Protein AF-E9I159-F1 (afdb_monomer_lite)

Radius of gyration: 15.69 Å; chains: 1; bounding box: 32×43×38 Å

Structure (mmCIF, N/CA/C/O backbone):
data_AF-E9I159-F1
#
_entry.id   AF-E9I159-F1
#
loop_
_atom_site.group_PDB
_atom_site.id
_atom_site.type_symbol
_atom_site.label_atom_id
_atom_site.label_alt_id
_atom_site.label_comp_id
_atom_site.label_asym_id
_atom_site.label_entity_id
_atom_site.label_seq_id
_atom_site.pdbx_PDB_ins_code
_atom_site.Cartn_x
_atom_site.Cartn_y
_atom_site.Cartn_z
_atom_site.occupancy
_atom_site.B_iso_or_equiv
_atom_site.auth_seq_id
_atom_site.auth_comp_id
_atom_site.auth_asym_id
_atom_site.auth_atom_id
_atom_site.pdbx_PDB_model_num
ATOM 1 N N . MET A 1 1 ? 7.286 -7.313 -6.614 1.00 93.69 1 MET A N 1
ATOM 2 C CA . MET A 1 1 ? 5.845 -7.602 -6.771 1.00 93.69 1 MET A CA 1
ATOM 3 C C . MET A 1 1 ? 5.079 -6.652 -5.881 1.00 93.69 1 MET A C 1
ATOM 5 O O . MET A 1 1 ? 5.457 -6.471 -4.731 1.00 93.69 1 MET A O 1
ATOM 9 N N . TRP A 1 2 ? 4.037 -6.055 -6.432 1.00 96.00 2 TRP A N 1
ATOM 10 C CA . TRP A 1 2 ? 3.128 -5.147 -5.756 1.00 96.00 2 TRP A CA 1
ATOM 11 C C . TRP A 1 2 ? 1.807 -5.859 -5.508 1.00 96.0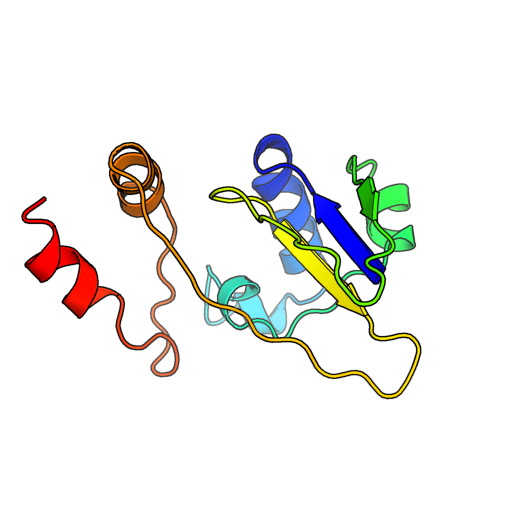0 2 TRP A C 1
ATOM 13 O O . TRP A 1 2 ? 1.338 -6.593 -6.378 1.00 96.00 2 TRP A O 1
ATOM 23 N N . VAL A 1 3 ? 1.214 -5.607 -4.350 1.00 96.38 3 VAL A N 1
ATOM 24 C CA . VAL A 1 3 ? -0.173 -5.939 -4.022 1.00 96.38 3 VAL A CA 1
ATOM 25 C C . VAL A 1 3 ? -0.867 -4.616 -3.757 1.00 96.38 3 VAL A C 1
ATOM 27 O O . VAL A 1 3 ? -0.435 -3.892 -2.868 1.00 96.38 3 VAL A O 1
ATOM 30 N N . GLU A 1 4 ? -1.892 -4.280 -4.529 1.00 96.19 4 GLU A N 1
ATOM 31 C CA . GLU A 1 4 ? -2.625 -3.017 -4.433 1.00 96.19 4 GLU A CA 1
ATOM 32 C C . GLU A 1 4 ? -4.076 -3.276 -4.041 1.00 96.19 4 GLU A C 1
ATOM 34 O O . GLU A 1 4 ? -4.718 -4.194 -4.554 1.00 96.19 4 GLU A O 1
ATOM 39 N N . VAL A 1 5 ? -4.587 -2.462 -3.123 1.00 96.62 5 VAL A N 1
ATOM 40 C CA . VAL A 1 5 ? -5.994 -2.440 -2.738 1.00 96.62 5 VAL A CA 1
ATOM 41 C C . VAL A 1 5 ? -6.526 -1.033 -2.953 1.00 96.62 5 VAL A C 1
ATOM 43 O O . VAL A 1 5 ? -6.038 -0.069 -2.356 1.00 96.62 5 VAL A O 1
ATOM 46 N N . SER A 1 6 ? -7.591 -0.942 -3.750 1.00 95.44 6 SER A N 1
ATOM 47 C CA . SER A 1 6 ? -8.274 0.319 -4.019 1.00 95.44 6 SER A CA 1
ATOM 48 C C . SER A 1 6 ? -8.678 1.017 -2.719 1.00 95.44 6 SER A C 1
ATOM 50 O O . SER A 1 6 ? -9.212 0.384 -1.803 1.00 95.44 6 SER A O 1
ATOM 52 N N . TYR A 1 7 ? -8.538 2.345 -2.682 1.00 92.31 7 TYR A N 1
ATOM 53 C CA . TYR A 1 7 ? -8.965 3.188 -1.558 1.00 92.31 7 TYR A CA 1
ATOM 54 C C . TYR A 1 7 ? -10.414 2.915 -1.107 1.00 92.31 7 TYR A C 1
ATOM 56 O O . TYR A 1 7 ? -10.731 3.005 0.080 1.00 92.31 7 TYR A O 1
ATOM 64 N N . LYS A 1 8 ? -11.291 2.480 -2.029 1.00 94.69 8 LYS A N 1
ATOM 65 C CA . LYS A 1 8 ? -12.683 2.075 -1.751 1.00 94.69 8 LYS A CA 1
ATOM 66 C C . LYS A 1 8 ? -12.793 0.967 -0.698 1.00 94.69 8 LYS A C 1
ATOM 68 O O . LYS A 1 8 ? -13.822 0.841 -0.038 1.00 94.69 8 LYS A O 1
ATOM 73 N N . HIS A 1 9 ? -11.751 0.155 -0.540 1.00 95.75 9 HIS A N 1
ATOM 74 C CA . HIS A 1 9 ? -11.700 -0.958 0.403 1.00 95.75 9 HIS A CA 1
ATOM 75 C C . HIS A 1 9 ? -10.791 -0.693 1.608 1.00 95.75 9 HIS A C 1
ATOM 77 O O . HIS A 1 9 ? -10.642 -1.584 2.445 1.00 95.75 9 HIS A O 1
ATOM 83 N N . ARG A 1 10 ? -10.260 0.530 1.767 1.00 91.88 10 ARG A N 1
ATOM 84 C CA . ARG A 1 10 ? -9.370 0.905 2.877 1.00 91.88 10 ARG A CA 1
ATOM 85 C C . ARG A 1 10 ? -9.935 0.516 4.240 1.00 91.88 10 ARG A C 1
ATOM 87 O O . ARG A 1 10 ? -9.256 -0.152 5.004 1.00 91.88 10 ARG A O 1
ATOM 94 N N . LYS A 1 11 ? -11.209 0.830 4.505 1.00 93.38 11 LYS A N 1
ATOM 95 C CA . LYS A 1 11 ? -11.876 0.486 5.775 1.00 93.38 11 LYS A CA 1
ATOM 96 C C . LYS A 1 11 ? -11.881 -1.018 6.067 1.00 93.38 11 LYS A C 1
ATOM 98 O O . LYS A 1 11 ? -11.716 -1.408 7.215 1.00 93.38 11 LYS A O 1
ATOM 103 N N . LYS A 1 12 ? -12.052 -1.861 5.040 1.00 96.38 12 LY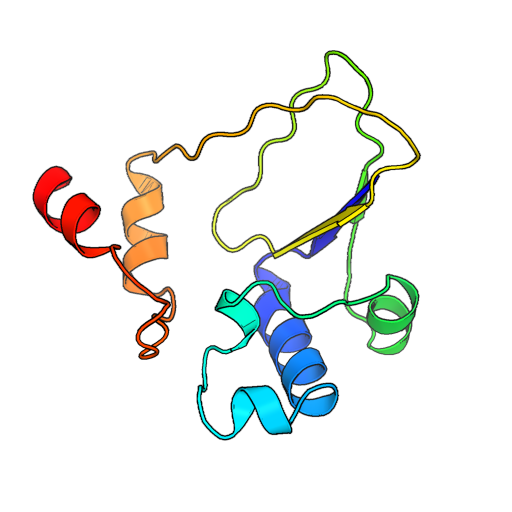S A N 1
ATOM 104 C CA . LYS A 1 12 ? -12.014 -3.323 5.207 1.00 96.38 12 LYS A CA 1
ATOM 105 C C . LYS A 1 12 ? -10.605 -3.799 5.557 1.00 96.38 12 LYS A C 1
ATOM 107 O O . LYS A 1 12 ? -10.460 -4.655 6.420 1.00 96.38 12 LYS A O 1
ATOM 112 N N . VAL A 1 13 ? -9.584 -3.227 4.916 1.00 95.38 13 VAL A N 1
ATOM 113 C CA . VAL A 1 13 ? -8.180 -3.542 5.219 1.00 95.38 13 VAL A CA 1
ATOM 114 C C . VAL A 1 13 ? -7.806 -3.075 6.622 1.00 95.38 13 VAL A C 1
ATOM 116 O O . VAL A 1 13 ? -7.194 -3.841 7.355 1.00 95.38 13 VAL A O 1
ATOM 119 N N . THR A 1 14 ? -8.223 -1.873 7.029 1.00 94.12 14 THR A N 1
ATOM 120 C CA . THR A 1 14 ? -8.009 -1.370 8.393 1.00 94.12 14 THR A CA 1
ATOM 121 C C . THR A 1 14 ? -8.678 -2.275 9.426 1.00 94.12 14 THR A C 1
ATOM 123 O O . THR A 1 14 ? -8.008 -2.703 10.352 1.00 94.12 14 THR A O 1
ATOM 126 N N . ALA A 1 15 ? -9.940 -2.671 9.230 1.00 95.62 15 ALA A N 1
ATOM 127 C CA . ALA A 1 15 ? -10.623 -3.592 10.145 1.00 95.62 15 ALA A CA 1
ATOM 128 C C . ALA A 1 15 ? -9.932 -4.969 10.226 1.00 95.62 15 ALA A C 1
ATOM 130 O O . ALA A 1 15 ? -9.849 -5.581 11.291 1.00 95.62 15 ALA A O 1
ATOM 131 N N . LEU A 1 16 ? -9.409 -5.465 9.100 1.00 96.44 16 LEU A N 1
ATOM 132 C CA . LEU A 1 16 ? -8.622 -6.696 9.077 1.00 96.44 16 LEU A CA 1
ATOM 133 C C . LEU A 1 16 ? -7.293 -6.531 9.832 1.00 96.44 16 LEU A C 1
ATOM 135 O O . LEU A 1 16 ? -6.900 -7.430 10.572 1.00 96.44 16 LEU A O 1
ATOM 139 N N . ALA A 1 17 ? -6.624 -5.388 9.677 1.00 95.62 17 ALA A N 1
ATOM 140 C CA . ALA A 1 17 ? -5.391 -5.063 10.383 1.00 95.62 17 ALA A CA 1
ATOM 141 C C . ALA A 1 17 ? -5.617 -4.891 11.894 1.00 95.62 17 ALA A C 1
ATOM 143 O O . ALA A 1 17 ? -4.846 -5.441 12.672 1.00 95.62 17 ALA A O 1
ATOM 144 N N . GLU A 1 18 ? -6.697 -4.228 12.314 1.00 95.50 18 GLU A N 1
ATOM 145 C CA . GLU A 1 18 ? -7.107 -4.095 13.721 1.00 95.50 18 GLU A CA 1
ATOM 146 C C . GLU A 1 18 ? -7.334 -5.458 14.375 1.00 95.50 18 GLU A C 1
ATOM 148 O O . GLU A 1 18 ? -6.875 -5.706 15.488 1.00 95.50 18 GLU A O 1
ATOM 153 N N . LYS A 1 19 ? -7.995 -6.376 13.660 1.00 95.81 19 LYS A N 1
ATOM 154 C CA . LYS A 1 19 ? -8.200 -7.749 14.134 1.00 95.81 19 LYS A CA 1
ATOM 155 C C . LYS A 1 19 ? -6.884 -8.525 14.241 1.00 95.81 19 LYS A C 1
ATOM 157 O O . LYS A 1 19 ? -6.745 -9.360 15.131 1.00 95.81 19 LYS A O 1
ATOM 162 N N . LYS A 1 20 ? -5.958 -8.304 13.305 1.00 95.81 20 LYS A N 1
ATOM 163 C CA . LYS A 1 20 ? -4.692 -9.044 13.215 1.00 95.81 20 LYS A CA 1
ATOM 164 C C . LYS A 1 20 ? -3.626 -8.530 14.187 1.00 95.81 20 LYS A C 1
ATOM 166 O O . LYS A 1 20 ? -2.847 -9.338 14.680 1.00 95.81 20 LYS A O 1
ATOM 171 N N . TYR A 1 21 ? -3.606 -7.226 14.451 1.00 95.31 21 TYR A N 1
ATOM 172 C CA . TYR A 1 21 ? -2.596 -6.531 15.256 1.00 95.31 21 TYR A CA 1
ATOM 173 C C . TYR A 1 21 ? -3.226 -5.670 16.367 1.00 95.31 21 TYR A C 1
ATOM 175 O O . TYR A 1 21 ? -2.964 -4.462 16.436 1.00 95.31 21 TYR A O 1
ATOM 183 N N . PRO A 1 22 ? -4.097 -6.232 17.225 1.00 95.62 22 PRO A N 1
ATOM 184 C CA . PRO A 1 22 ? -4.854 -5.454 18.207 1.00 95.62 22 PRO A CA 1
ATOM 185 C C . PRO A 1 22 ? -3.957 -4.655 19.167 1.00 95.62 22 PRO A C 1
ATOM 187 O O . PRO A 1 22 ? -4.320 -3.562 19.599 1.00 95.62 22 PRO A O 1
ATOM 190 N N . GLU A 1 23 ? -2.763 -5.160 19.474 1.00 94.12 23 GLU A N 1
ATOM 191 C CA . GLU A 1 23 ? -1.769 -4.499 20.317 1.00 94.12 23 GLU A CA 1
ATOM 192 C C . GLU A 1 23 ? -1.231 -3.197 19.717 1.00 94.12 23 GLU A C 1
ATOM 194 O O . GLU A 1 23 ? -1.008 -2.240 20.455 1.00 94.12 23 GLU A O 1
ATOM 199 N N . LEU A 1 24 ? -1.072 -3.123 18.390 1.00 90.62 24 LEU A N 1
ATOM 200 C CA . LEU A 1 24 ? -0.586 -1.913 17.722 1.00 90.62 24 LEU A CA 1
ATOM 201 C C . LEU A 1 24 ? -1.652 -0.812 17.722 1.00 90.62 24 LEU A C 1
ATOM 203 O O . LEU A 1 24 ? -1.330 0.367 17.879 1.00 90.62 24 LEU A O 1
ATOM 207 N N . TYR A 1 25 ? -2.919 -1.202 17.575 1.00 92.56 25 TYR A N 1
ATOM 208 C CA . TYR A 1 25 ? -4.053 -0.279 17.542 1.00 92.56 25 TYR A CA 1
ATOM 209 C C . TYR A 1 25 ? -4.507 0.194 18.923 1.00 92.56 25 TYR A C 1
ATOM 211 O O . TYR A 1 25 ? -5.150 1.240 19.019 1.00 92.56 25 TYR A O 1
ATOM 219 N N . LYS A 1 26 ? -4.148 -0.532 19.991 1.00 90.88 26 LYS A N 1
ATOM 220 C CA . LYS A 1 26 ? -4.478 -0.171 21.376 1.00 90.88 26 LYS A CA 1
ATOM 221 C C . LYS A 1 26 ? -4.009 1.240 21.735 1.00 90.88 26 LYS A C 1
ATOM 223 O O . LYS A 1 26 ? -4.766 2.000 22.333 1.00 90.88 26 LYS A O 1
ATOM 228 N N . ASP A 1 27 ? -2.777 1.573 21.361 1.00 88.00 27 ASP A N 1
ATOM 229 C CA . ASP A 1 27 ? -2.162 2.857 21.703 1.00 88.00 27 ASP A CA 1
ATOM 230 C C . ASP A 1 27 ? -2.353 3.903 20.593 1.00 88.00 27 ASP A C 1
ATOM 232 O O . ASP A 1 27 ? -2.379 5.107 20.864 1.00 88.00 27 ASP A O 1
ATOM 236 N N . PHE A 1 28 ? -2.504 3.461 19.338 1.00 89.75 28 PHE A N 1
ATOM 237 C CA . PHE A 1 28 ? -2.582 4.339 18.171 1.00 89.75 28 PHE A CA 1
ATOM 238 C C . PHE A 1 28 ? -3.695 3.908 17.201 1.00 89.75 28 PHE A C 1
ATOM 240 O O . PHE A 1 28 ? -3.504 2.972 16.427 1.00 89.75 28 PHE A O 1
ATOM 247 N N . PRO A 1 29 ? -4.814 4.652 17.117 1.00 89.12 29 PRO A N 1
ATOM 248 C CA . PRO A 1 29 ? -5.906 4.343 16.185 1.00 89.12 29 PRO A CA 1
ATOM 249 C C . PRO A 1 29 ? -5.516 4.356 14.695 1.00 89.12 29 PRO A C 1
ATOM 251 O O . PRO A 1 29 ? -6.230 3.807 13.866 1.00 89.12 29 PRO A O 1
ATOM 254 N N . ALA A 1 30 ? -4.393 4.991 14.343 1.00 90.06 30 ALA A N 1
ATOM 255 C CA . ALA A 1 30 ? -3.844 5.047 12.984 1.00 90.06 30 ALA A CA 1
ATOM 256 C C . ALA A 1 30 ? -2.523 4.260 12.866 1.00 90.06 30 ALA A C 1
ATOM 258 O O . ALA A 1 30 ? -1.577 4.707 12.209 1.00 90.06 30 ALA A O 1
ATOM 259 N N . ALA A 1 31 ? -2.424 3.122 13.561 1.00 90.06 31 ALA A N 1
ATOM 260 C CA . ALA A 1 31 ? -1.220 2.295 13.599 1.00 90.06 31 ALA A CA 1
ATOM 261 C C . ALA A 1 31 ? -0.813 1.727 12.226 1.00 90.06 31 ALA A C 1
ATOM 263 O O . ALA A 1 31 ? 0.371 1.472 12.008 1.00 90.06 31 ALA A O 1
ATOM 264 N N . ASP A 1 32 ? -1.743 1.603 11.272 1.00 89.19 32 ASP A N 1
ATOM 265 C CA . ASP A 1 32 ? -1.454 1.226 9.879 1.00 89.19 32 ASP A CA 1
ATOM 266 C C . ASP A 1 32 ? -0.475 2.189 9.192 1.00 89.19 32 ASP A C 1
ATOM 268 O O . ASP A 1 32 ? 0.269 1.794 8.292 1.00 89.19 32 ASP A O 1
ATOM 272 N N . LEU A 1 33 ? -0.408 3.444 9.642 1.00 88.94 33 LEU A N 1
ATOM 273 C CA . LEU A 1 33 ? 0.505 4.446 9.089 1.00 88.94 33 LEU A CA 1
ATOM 274 C C . LEU A 1 33 ? 1.969 4.238 9.502 1.00 88.94 33 LEU A C 1
ATOM 276 O O . LEU A 1 33 ? 2.857 4.870 8.929 1.00 88.94 33 LEU A O 1
ATOM 280 N N . HIS A 1 34 ? 2.245 3.348 10.461 1.00 88.94 34 HIS A N 1
ATOM 281 C CA . HIS A 1 34 ? 3.605 3.031 10.906 1.00 88.94 34 HIS A CA 1
ATOM 282 C C . HIS A 1 34 ? 4.374 2.130 9.930 1.00 88.94 34 HIS A C 1
ATOM 284 O O . HIS A 1 34 ? 5.584 1.976 10.082 1.00 88.94 34 HIS A O 1
ATOM 290 N N . LYS A 1 35 ? 3.701 1.550 8.923 1.00 88.88 35 LYS A N 1
ATOM 291 C CA . LYS A 1 35 ? 4.306 0.676 7.898 1.00 88.88 35 LYS A CA 1
ATOM 292 C C . LYS A 1 35 ? 5.057 -0.538 8.473 1.00 88.88 35 LYS A C 1
ATOM 294 O O . LYS A 1 35 ? 6.034 -0.999 7.892 1.00 88.88 35 LYS A O 1
ATOM 299 N N . ASN A 1 36 ? 4.596 -1.059 9.608 1.00 88.88 36 ASN A N 1
ATOM 300 C CA . ASN A 1 36 ? 5.171 -2.216 10.304 1.00 88.88 36 ASN A CA 1
ATOM 301 C C . ASN A 1 36 ? 4.251 -3.453 10.286 1.00 88.88 36 ASN A C 1
ATOM 303 O O . ASN A 1 36 ? 4.519 -4.434 10.974 1.00 88.88 36 ASN A O 1
ATOM 307 N N . MET A 1 37 ? 3.169 -3.406 9.508 1.00 90.56 37 MET A N 1
ATOM 308 C CA . MET A 1 37 ? 2.200 -4.489 9.365 1.00 90.56 37 MET A CA 1
ATOM 309 C C . MET A 1 37 ? 2.387 -5.189 8.023 1.00 90.56 37 MET A C 1
ATOM 311 O O . MET A 1 37 ? 2.619 -4.543 7.000 1.00 90.56 37 MET A O 1
ATOM 315 N N . VAL A 1 38 ? 2.234 -6.512 8.018 1.00 90.00 38 VAL A N 1
ATOM 316 C CA . VAL A 1 38 ? 2.321 -7.329 6.804 1.00 90.00 38 VAL A CA 1
ATOM 317 C C . VAL A 1 38 ? 0.970 -7.979 6.554 1.00 90.00 38 VAL A C 1
ATOM 319 O O . VAL A 1 38 ? 0.429 -8.662 7.422 1.00 90.00 38 VAL A O 1
ATOM 322 N N . MET A 1 39 ? 0.437 -7.799 5.351 1.00 91.12 39 MET A N 1
ATOM 323 C CA . MET A 1 39 ? -0.786 -8.461 4.915 1.00 91.12 39 MET A CA 1
ATOM 324 C C . MET A 1 39 ? -0.506 -9.257 3.649 1.00 91.12 39 MET A C 1
ATOM 326 O O . MET A 1 39 ? -0.072 -8.707 2.636 1.00 91.12 39 MET A O 1
ATOM 330 N N . LEU A 1 40 ? -0.719 -10.565 3.726 1.00 92.06 40 LEU A N 1
ATOM 331 C CA . LEU A 1 40 ? -0.500 -11.466 2.609 1.00 92.06 40 LEU A CA 1
ATOM 332 C C . LEU A 1 40 ? -1.737 -11.493 1.694 1.00 92.06 40 LEU A C 1
ATOM 334 O O . LEU A 1 40 ? -2.865 -11.382 2.182 1.00 92.06 40 LEU A O 1
ATOM 338 N N . PRO A 1 41 ? -1.569 -11.708 0.375 1.00 94.81 41 PRO A N 1
ATOM 339 C CA . PRO A 1 41 ? -2.692 -11.828 -0.558 1.00 94.81 41 PRO A CA 1
ATOM 340 C C . PRO A 1 41 ? -3.751 -12.853 -0.135 1.00 94.81 41 PRO A C 1
ATOM 342 O O . PRO A 1 41 ? -4.940 -12.627 -0.335 1.00 94.81 41 PRO A O 1
ATOM 345 N N . GLN A 1 42 ? -3.343 -13.962 0.491 1.00 95.81 42 GLN A N 1
ATOM 346 C CA . GLN A 1 42 ? -4.265 -14.994 0.975 1.00 95.81 42 GLN A CA 1
ATOM 347 C C . GLN A 1 42 ? -5.217 -14.458 2.053 1.00 95.81 42 GLN A C 1
ATOM 349 O O . GLN A 1 42 ? -6.381 -14.844 2.092 1.00 95.81 42 GLN A O 1
ATOM 354 N N . GLU A 1 43 ? -4.754 -13.538 2.899 1.00 95.94 43 GLU A N 1
ATOM 355 C CA . GLU A 1 43 ? -5.577 -12.926 3.947 1.00 95.94 43 GLU A CA 1
ATOM 356 C C . GLU A 1 43 ? -6.622 -11.980 3.345 1.00 95.94 43 GLU A C 1
ATOM 358 O O . GLU A 1 43 ? -7.772 -11.968 3.783 1.00 95.94 43 GLU A O 1
ATOM 363 N N . LEU A 1 44 ? -6.252 -11.247 2.288 1.00 96.69 44 LEU A N 1
ATOM 364 C CA . LEU A 1 44 ? -7.178 -10.411 1.519 1.00 96.69 44 LEU A CA 1
ATOM 365 C C . LEU A 1 44 ? -8.241 -11.257 0.802 1.00 96.69 44 LEU A C 1
ATOM 367 O O . LEU A 1 44 ? -9.419 -10.897 0.824 1.00 96.69 44 LEU A O 1
ATOM 371 N N . LEU A 1 45 ? -7.841 -12.397 0.218 1.00 97.38 45 LEU A N 1
ATOM 372 C CA . LEU A 1 45 ? -8.763 -13.355 -0.404 1.00 97.38 45 LEU A CA 1
ATOM 373 C C . LEU A 1 45 ? -9.778 -13.896 0.609 1.00 97.38 45 LEU A C 1
ATOM 375 O O . LEU A 1 45 ? -10.980 -13.829 0.358 1.00 97.38 45 LEU A O 1
ATOM 379 N N . LEU A 1 46 ? -9.314 -14.383 1.766 1.00 97.94 46 LEU A N 1
ATOM 380 C CA . LEU A 1 46 ? -10.181 -14.923 2.822 1.00 97.94 46 LEU A CA 1
ATOM 381 C C . LEU A 1 46 ? -11.145 -13.870 3.385 1.00 97.94 46 LEU A C 1
ATOM 383 O O . LEU A 1 46 ? -12.279 -14.191 3.732 1.00 97.94 46 LEU A O 1
ATOM 387 N N . ALA A 1 47 ? -10.717 -12.609 3.448 1.00 97.31 47 ALA A N 1
ATOM 388 C CA . ALA A 1 47 ? -11.554 -11.491 3.874 1.00 97.31 47 ALA A CA 1
ATOM 389 C C . ALA A 1 47 ? -12.484 -10.945 2.769 1.00 97.31 47 ALA A C 1
ATOM 391 O O . ALA A 1 47 ? -13.208 -9.974 3.006 1.00 97.31 47 ALA A O 1
ATOM 392 N N . ASN A 1 48 ? -12.472 -11.537 1.568 1.00 97.69 48 ASN A N 1
ATOM 393 C CA . ASN A 1 48 ? -13.227 -11.075 0.403 1.00 97.69 48 ASN A CA 1
ATOM 394 C C . ASN A 1 48 ? -12.976 -9.580 0.094 1.00 97.69 48 ASN A C 1
ATOM 396 O O . ASN A 1 48 ? -13.903 -8.786 -0.126 1.00 97.69 48 ASN A O 1
ATOM 400 N N . ILE A 1 49 ? -11.702 -9.176 0.150 1.00 97.88 49 ILE A N 1
ATOM 401 C CA . ILE A 1 49 ? -11.233 -7.827 -0.173 1.00 97.88 49 ILE A CA 1
ATOM 402 C C . ILE A 1 49 ? -10.610 -7.863 -1.573 1.00 97.88 49 ILE A C 1
ATOM 404 O O . ILE A 1 49 ? -9.586 -8.519 -1.752 1.00 97.88 49 ILE A O 1
ATOM 408 N N . PRO A 1 50 ? -11.178 -7.158 -2.569 1.00 97.62 50 PRO A N 1
ATOM 409 C CA . PRO A 1 50 ? -10.581 -7.080 -3.897 1.00 97.62 50 PRO A CA 1
ATOM 410 C C . PRO A 1 50 ? -9.203 -6.415 -3.865 1.00 97.62 50 PRO A C 1
ATOM 412 O O . PRO A 1 50 ? -9.041 -5.336 -3.293 1.00 97.62 50 PRO A O 1
ATOM 415 N N . PHE A 1 51 ? -8.234 -7.035 -4.533 1.00 97.00 51 PHE A N 1
ATOM 416 C CA . PHE A 1 51 ? -6.884 -6.511 -4.712 1.00 97.00 51 PHE A CA 1
ATOM 417 C C . PHE A 1 51 ? -6.364 -6.834 -6.111 1.00 97.00 51 PHE A C 1
ATOM 419 O O . PHE A 1 51 ? -6.913 -7.676 -6.826 1.00 97.00 51 PHE A O 1
ATOM 426 N N . ARG A 1 52 ? -5.288 -6.159 -6.504 1.00 96.19 52 ARG A N 1
ATOM 427 C CA . ARG A 1 52 ? -4.543 -6.422 -7.735 1.00 96.19 52 ARG A CA 1
ATOM 428 C C . ARG A 1 52 ? -3.100 -6.739 -7.403 1.00 96.19 52 ARG A C 1
ATOM 430 O O . ARG A 1 52 ? -2.558 -6.243 -6.421 1.00 96.19 52 ARG A O 1
ATOM 437 N N . THR A 1 53 ? -2.465 -7.537 -8.248 1.00 95.56 53 THR A N 1
ATOM 438 C CA . THR A 1 53 ? -1.024 -7.771 -8.173 1.00 95.56 53 THR A CA 1
ATOM 439 C C . THR A 1 53 ? -0.342 -7.249 -9.421 1.00 95.56 53 THR A C 1
ATOM 441 O O . THR A 1 53 ? -0.846 -7.454 -10.524 1.00 95.56 53 THR A O 1
ATOM 444 N N . LEU A 1 54 ? 0.823 -6.630 -9.257 1.00 95.38 54 LEU A N 1
ATOM 445 C CA . LEU A 1 54 ? 1.636 -6.132 -10.364 1.00 95.38 54 LEU A CA 1
ATOM 446 C C . LEU A 1 54 ? 3.086 -6.603 -10.210 1.00 95.38 54 LEU A C 1
ATOM 448 O O . LEU A 1 54 ? 3.704 -6.475 -9.149 1.00 95.38 54 LEU A O 1
ATOM 452 N N . LYS A 1 55 ? 3.658 -7.141 -11.287 1.00 96.19 55 LYS A N 1
ATOM 453 C CA . LYS A 1 55 ? 5.093 -7.413 -11.375 1.00 96.19 55 LYS A CA 1
ATOM 454 C C . LYS A 1 55 ? 5.761 -6.221 -12.059 1.00 96.19 55 LYS A C 1
ATOM 456 O O . LYS A 1 55 ? 5.608 -6.061 -13.258 1.00 96.19 55 LYS A O 1
ATOM 461 N N . GLN A 1 56 ? 6.476 -5.414 -11.281 1.00 97.44 56 GLN A N 1
ATOM 462 C CA . GLN A 1 56 ? 7.336 -4.348 -11.797 1.00 97.44 56 GLN A CA 1
ATOM 463 C C . GLN A 1 56 ? 8.678 -4.948 -12.229 1.00 97.44 56 GLN A C 1
ATOM 465 O O . GLN A 1 56 ? 9.274 -5.719 -11.468 1.00 97.44 56 GLN A O 1
ATOM 470 N N . LEU A 1 57 ? 9.129 -4.609 -13.431 1.00 96.50 57 LEU A N 1
ATOM 471 C CA . LEU A 1 57 ? 10.415 -4.993 -14.005 1.00 96.50 57 LEU A CA 1
ATOM 472 C C . LEU A 1 57 ? 11.373 -3.785 -14.066 1.00 96.50 57 LEU A C 1
ATOM 474 O O . LEU A 1 57 ? 10.941 -2.644 -13.898 1.00 96.50 57 LEU A O 1
ATOM 478 N N . PRO A 1 58 ? 12.685 -4.003 -14.277 1.00 96.88 58 PRO A N 1
ATOM 479 C CA . PRO A 1 58 ? 13.624 -2.903 -14.483 1.00 96.88 58 PRO A CA 1
ATOM 480 C C . PRO A 1 58 ? 13.188 -1.996 -15.643 1.00 96.88 58 PRO A C 1
ATOM 482 O O . PRO A 1 58 ? 12.912 -2.485 -16.735 1.00 96.88 58 PRO A O 1
ATOM 485 N N . GLY A 1 59 ? 13.142 -0.685 -15.395 1.00 96.56 59 GLY A N 1
ATOM 486 C CA . GLY A 1 59 ? 12.658 0.320 -16.350 1.00 96.56 59 GLY A CA 1
ATOM 487 C C . GLY A 1 59 ? 11.176 0.688 -16.199 1.00 96.56 59 GLY A C 1
ATOM 488 O O . GLY A 1 59 ? 10.763 1.718 -16.725 1.00 96.56 59 GLY A O 1
ATOM 489 N N . ASP A 1 60 ? 10.391 -0.087 -15.442 1.00 97.38 60 ASP A N 1
ATOM 490 C CA . ASP A 1 60 ? 8.980 0.219 -15.198 1.00 97.38 60 ASP A CA 1
ATOM 491 C C . ASP A 1 60 ? 8.802 1.295 -14.121 1.00 97.38 60 ASP A C 1
ATOM 493 O O . ASP A 1 60 ? 9.399 1.238 -13.038 1.00 97.38 60 ASP A O 1
ATOM 497 N N . TYR A 1 61 ? 7.852 2.197 -14.362 1.00 96.31 61 TYR A N 1
ATOM 498 C CA . TYR A 1 61 ? 7.329 3.110 -13.350 1.00 96.31 61 TYR A CA 1
ATOM 499 C C . TYR A 1 61 ? 6.046 2.556 -12.731 1.00 96.31 61 TYR A C 1
ATOM 501 O O . TYR A 1 61 ? 5.166 2.050 -13.426 1.00 96.31 61 TYR A O 1
ATOM 509 N N . VAL A 1 62 ? 5.913 2.708 -11.413 1.00 96.56 62 VAL A N 1
ATOM 510 C CA . VAL A 1 62 ? 4.674 2.417 -10.683 1.00 96.56 62 VAL A CA 1
ATOM 511 C C . VAL A 1 62 ? 4.196 3.696 -10.018 1.00 96.56 62 VAL A C 1
ATOM 513 O O . VAL A 1 62 ? 4.927 4.316 -9.250 1.00 96.56 62 VAL A O 1
ATOM 516 N N . ILE A 1 63 ? 2.956 4.081 -10.315 1.00 94.69 63 ILE A N 1
ATOM 517 C CA . ILE A 1 63 ? 2.299 5.244 -9.721 1.00 94.69 63 ILE A CA 1
ATOM 518 C C . ILE A 1 63 ? 1.259 4.744 -8.724 1.00 94.69 63 ILE A C 1
ATOM 520 O O . ILE A 1 63 ? 0.350 3.997 -9.090 1.00 94.69 63 ILE A O 1
ATOM 524 N N . THR A 1 64 ? 1.377 5.172 -7.469 1.00 93.88 64 THR A N 1
ATOM 525 C CA . THR A 1 64 ? 0.361 4.936 -6.442 1.00 93.88 64 THR A CA 1
ATOM 526 C C . THR A 1 64 ? -0.520 6.173 -6.311 1.00 93.88 64 THR A C 1
ATOM 528 O O . THR A 1 64 ? -0.043 7.303 -6.227 1.00 93.88 64 THR A O 1
ATOM 531 N N . LEU A 1 65 ? -1.834 5.959 -6.351 1.00 91.12 65 LEU A N 1
ATOM 532 C CA . LEU A 1 65 ? -2.815 7.034 -6.240 1.00 91.12 65 LEU A CA 1
ATOM 533 C C . LEU A 1 65 ? -3.151 7.320 -4.769 1.00 91.12 65 LEU A C 1
ATOM 535 O O . LEU A 1 65 ? -2.935 6.455 -3.911 1.00 91.12 65 LEU A O 1
ATOM 539 N N . PRO A 1 66 ? -3.696 8.512 -4.461 1.00 89.94 66 PRO A N 1
ATOM 540 C CA . PRO A 1 66 ? -4.074 8.872 -3.100 1.00 89.94 66 PRO A CA 1
ATOM 541 C C . PRO A 1 66 ? -4.948 7.800 -2.443 1.00 89.94 66 PRO A C 1
ATOM 543 O O . PRO A 1 66 ? -5.857 7.256 -3.069 1.00 89.94 66 PRO A O 1
ATOM 546 N N . GLU A 1 67 ? -4.652 7.497 -1.177 1.00 88.44 67 GLU A N 1
ATOM 547 C CA . GLU A 1 67 ? -5.367 6.508 -0.352 1.00 88.44 67 GLU A CA 1
ATOM 548 C C . GLU A 1 67 ? -5.333 5.051 -0.859 1.00 88.44 67 GLU A C 1
ATOM 550 O O . GLU A 1 67 ? -5.883 4.166 -0.199 1.00 88.44 67 GLU A O 1
ATOM 555 N N . GLY A 1 68 ? -4.667 4.776 -1.985 1.00 91.56 68 GLY A N 1
ATOM 556 C CA . GLY A 1 68 ? -4.402 3.424 -2.466 1.00 91.56 68 GLY A CA 1
ATOM 557 C C . GLY A 1 68 ? -3.427 2.701 -1.540 1.00 91.56 68 GLY A C 1
ATOM 558 O O . GLY A 1 68 ? -2.295 3.146 -1.324 1.00 91.56 68 GLY A O 1
ATOM 559 N N . LEU A 1 69 ? -3.863 1.572 -0.985 1.00 93.38 69 LEU A N 1
ATOM 560 C CA . LEU A 1 69 ? -3.023 0.753 -0.119 1.00 93.38 69 LEU A CA 1
ATOM 561 C C . LEU A 1 69 ? -2.154 -0.156 -0.976 1.00 93.38 69 LEU A C 1
ATOM 563 O O . LEU A 1 69 ? -2.637 -0.752 -1.938 1.00 93.38 69 LEU A O 1
ATOM 567 N N . HIS A 1 70 ? -0.881 -0.284 -0.617 1.00 95.00 70 HIS A N 1
ATOM 568 C CA . HIS A 1 70 ? 0.036 -1.145 -1.342 1.00 95.00 70 HIS A CA 1
ATOM 569 C C . HIS A 1 70 ? 1.041 -1.834 -0.423 1.00 95.00 70 HIS A C 1
ATOM 571 O O . HIS A 1 70 ? 1.525 -1.252 0.546 1.00 95.00 70 HIS A O 1
ATOM 577 N N . PHE A 1 71 ? 1.380 -3.069 -0.781 1.00 93.69 71 PHE A N 1
ATOM 578 C CA . PHE A 1 71 ? 2.450 -3.855 -0.178 1.00 93.69 71 PHE A CA 1
ATOM 579 C C . PHE A 1 71 ? 3.444 -4.249 -1.265 1.00 93.69 71 PHE A C 1
ATOM 581 O O . PHE A 1 71 ? 3.050 -4.539 -2.399 1.00 93.69 71 PHE A O 1
ATOM 588 N N . VAL A 1 72 ? 4.732 -4.259 -0.926 1.00 94.00 72 VAL A N 1
ATOM 589 C CA . VAL A 1 72 ? 5.810 -4.514 -1.887 1.00 94.00 72 VAL A CA 1
ATOM 590 C C . VAL A 1 72 ? 6.716 -5.620 -1.373 1.00 94.00 72 VAL A C 1
ATOM 592 O O . VAL A 1 72 ? 7.149 -5.600 -0.224 1.00 94.00 72 VAL A O 1
ATOM 595 N N . ILE A 1 73 ? 7.002 -6.583 -2.246 1.00 91.81 73 ILE A N 1
ATOM 596 C CA . ILE A 1 73 ? 7.920 -7.696 -1.994 1.00 91.81 73 ILE A CA 1
ATOM 597 C C . ILE A 1 73 ? 8.9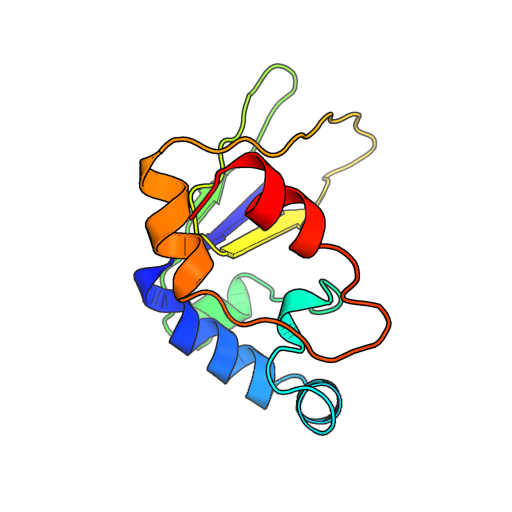51 -7.728 -3.121 1.00 91.81 73 ILE A C 1
ATOM 599 O O . ILE A 1 73 ? 8.581 -7.810 -4.298 1.00 91.81 73 ILE A O 1
ATOM 603 N N . ASN A 1 74 ? 10.237 -7.705 -2.779 1.00 94.31 74 ASN A N 1
ATOM 604 C CA . ASN A 1 74 ? 11.324 -7.834 -3.749 1.00 94.31 74 ASN A CA 1
ATOM 605 C C . ASN A 1 74 ? 11.645 -9.316 -3.973 1.00 94.31 74 ASN A C 1
ATOM 607 O O . ASN A 1 74 ? 11.773 -10.076 -3.020 1.00 94.31 74 ASN A O 1
ATOM 611 N N . SER A 1 75 ? 11.769 -9.738 -5.234 1.00 93.00 75 SER A N 1
ATOM 612 C CA . SER A 1 75 ? 12.081 -11.133 -5.589 1.00 93.00 75 SER A CA 1
ATOM 613 C C . SER A 1 75 ? 13.575 -11.472 -5.508 1.00 93.00 75 SER A C 1
ATOM 615 O O . SER A 1 75 ? 13.954 -12.610 -5.755 1.00 93.00 75 SER A O 1
ATOM 617 N N . GLY A 1 76 ? 14.425 -10.488 -5.219 1.00 94.81 76 GLY A N 1
ATOM 618 C CA . GLY A 1 76 ? 15.878 -10.609 -5.182 1.00 94.81 76 GLY A CA 1
ATOM 619 C C . GLY A 1 76 ? 16.524 -9.243 -4.966 1.00 94.81 76 GLY A C 1
ATOM 620 O O . GLY A 1 76 ? 15.848 -8.288 -4.581 1.00 94.81 76 GLY A O 1
ATOM 621 N N . HIS A 1 77 ? 17.825 -9.148 -5.231 1.00 95.50 77 HIS A N 1
ATOM 622 C CA . HIS A 1 77 ? 18.536 -7.873 -5.201 1.00 95.50 77 HIS A CA 1
ATOM 623 C C . HIS A 1 77 ? 18.002 -6.943 -6.301 1.00 95.50 77 HIS A C 1
ATOM 625 O O . HIS A 1 77 ? 17.900 -7.338 -7.462 1.00 95.50 77 HIS A O 1
ATOM 631 N N . SER A 1 78 ? 17.661 -5.710 -5.939 1.00 94.81 78 SER A N 1
ATOM 632 C CA . SER A 1 78 ? 17.124 -4.710 -6.863 1.00 94.81 78 SER A CA 1
ATOM 633 C C . SER A 1 78 ? 17.416 -3.302 -6.361 1.00 94.81 78 SER A C 1
ATOM 635 O O . SER A 1 78 ? 17.510 -3.089 -5.153 1.00 94.81 78 SER A O 1
ATOM 637 N N . ILE A 1 79 ? 17.467 -2.339 -7.280 1.00 96.69 79 ILE A N 1
ATOM 638 C CA . ILE A 1 79 ? 17.549 -0.908 -6.975 1.00 96.69 79 ILE A CA 1
ATOM 639 C C . ILE A 1 79 ? 16.263 -0.254 -7.479 1.00 96.69 79 ILE A C 1
ATOM 641 O O . ILE A 1 79 ? 15.860 -0.485 -8.618 1.00 96.69 79 ILE A O 1
ATOM 645 N N . ALA A 1 80 ? 15.620 0.538 -6.626 1.00 96.50 80 ALA A N 1
ATOM 646 C CA . ALA A 1 80 ? 14.441 1.321 -6.966 1.00 96.50 80 ALA A CA 1
ATOM 647 C C . ALA A 1 80 ? 14.550 2.710 -6.332 1.00 96.50 80 ALA A C 1
ATOM 649 O O . ALA A 1 80 ? 14.971 2.837 -5.181 1.00 96.50 80 ALA A O 1
ATOM 650 N N . GLU A 1 81 ? 14.148 3.733 -7.079 1.00 96.81 81 GLU A N 1
ATOM 651 C CA . GLU A 1 81 ? 14.003 5.103 -6.591 1.00 96.81 81 GLU A CA 1
ATOM 652 C C . GLU A 1 81 ? 12.513 5.428 -6.445 1.00 96.81 81 GLU A C 1
ATOM 654 O O . GLU A 1 81 ? 11.688 4.975 -7.242 1.00 96.81 81 GLU A O 1
ATOM 659 N N . ALA A 1 82 ? 12.154 6.198 -5.416 1.00 95.31 82 ALA A N 1
ATOM 660 C CA . ALA A 1 82 ? 10.779 6.612 -5.181 1.00 95.31 82 ALA A CA 1
ATOM 661 C C . ALA A 1 82 ? 10.716 8.041 -4.638 1.00 95.31 82 ALA A C 1
ATOM 663 O O . ALA A 1 82 ? 11.501 8.432 -3.774 1.00 95.31 82 ALA A O 1
ATOM 664 N N . THR A 1 83 ? 9.721 8.796 -5.099 1.00 94.81 83 THR A N 1
ATOM 665 C CA . THR A 1 83 ? 9.380 10.117 -4.569 1.00 94.81 83 THR A CA 1
ATOM 666 C C . THR A 1 83 ? 7.865 10.293 -4.509 1.00 94.81 83 THR A C 1
ATOM 668 O O . THR A 1 83 ? 7.125 9.625 -5.230 1.00 94.81 83 THR A O 1
ATOM 671 N N . ASN A 1 84 ? 7.400 11.193 -3.642 1.00 90.94 84 ASN A N 1
ATOM 672 C CA . ASN A 1 84 ? 5.995 11.591 -3.596 1.00 90.94 84 ASN A CA 1
ATOM 673 C C . ASN A 1 84 ? 5.801 12.866 -4.417 1.00 90.94 84 ASN A C 1
ATOM 675 O O . ASN A 1 84 ? 6.625 13.778 -4.362 1.00 90.94 84 ASN A O 1
ATOM 679 N N . TYR A 1 85 ? 4.672 12.959 -5.109 1.00 88.06 85 TYR A N 1
ATOM 680 C CA . TYR A 1 85 ? 4.237 14.166 -5.800 1.00 88.06 85 TYR A CA 1
ATOM 681 C C . TYR A 1 85 ? 2.816 14.529 -5.360 1.00 88.06 85 TYR A C 1
ATOM 683 O O . TYR A 1 85 ? 2.069 13.683 -4.868 1.00 88.06 85 TYR A O 1
ATOM 691 N N . ALA A 1 86 ? 2.447 15.795 -5.523 1.00 87.12 86 ALA A N 1
ATOM 692 C CA . ALA A 1 86 ? 1.103 16.284 -5.251 1.00 87.12 86 ALA A CA 1
ATOM 693 C C . ALA A 1 86 ? 0.618 17.104 -6.449 1.00 87.12 86 ALA A C 1
ATOM 695 O O . ALA A 1 86 ? 1.344 17.962 -6.947 1.00 87.12 86 ALA A O 1
ATOM 696 N N . CYS A 1 87 ? -0.602 16.826 -6.899 1.00 85.88 87 CYS A N 1
ATOM 697 C CA . CYS A 1 87 ? -1.378 17.706 -7.771 1.00 85.88 87 CYS A CA 1
ATOM 698 C C . CYS A 1 87 ? -2.405 18.484 -6.933 1.00 85.88 87 CYS A C 1
ATOM 700 O O . CYS A 1 87 ? -2.637 18.142 -5.773 1.00 85.88 87 CYS A O 1
ATOM 702 N N . ASP A 1 88 ? -3.062 19.491 -7.507 1.00 85.31 88 ASP A N 1
ATOM 703 C CA . ASP A 1 88 ? -4.031 20.321 -6.771 1.00 85.31 88 ASP A CA 1
ATOM 704 C C . ASP A 1 88 ? -5.161 19.497 -6.128 1.00 85.31 88 ASP A C 1
ATOM 706 O O . ASP A 1 88 ? -5.560 19.744 -4.986 1.00 85.31 88 ASP A O 1
ATOM 710 N N . ASP A 1 89 ? -5.623 18.442 -6.805 1.00 84.69 89 ASP A N 1
ATOM 711 C CA . ASP A 1 89 ? -6.654 17.542 -6.278 1.00 84.69 89 ASP A CA 1
ATOM 712 C C . ASP A 1 89 ? -6.205 16.741 -5.046 1.00 84.69 89 ASP A C 1
ATOM 714 O O . ASP A 1 89 ? -7.037 16.370 -4.213 1.00 84.69 89 ASP A O 1
ATOM 718 N N . TRP A 1 90 ? -4.897 16.528 -4.859 1.00 85.75 90 TRP A N 1
ATOM 719 C CA . TRP A 1 90 ? -4.359 15.813 -3.698 1.00 85.75 90 TRP A CA 1
ATOM 720 C C . TRP A 1 90 ? -4.700 16.509 -2.372 1.00 85.75 90 TRP A C 1
ATOM 722 O O . TRP A 1 90 ? -4.903 15.846 -1.350 1.00 85.75 90 TRP A O 1
ATOM 732 N N . VAL A 1 91 ? -4.840 17.840 -2.379 1.00 82.19 91 VAL A N 1
ATOM 733 C CA . VAL A 1 91 ? -5.174 18.625 -1.180 1.00 82.19 91 VAL A CA 1
ATOM 734 C C . VAL A 1 91 ? -6.490 18.157 -0.547 1.00 82.19 91 VAL A C 1
ATOM 736 O O . VAL A 1 91 ? -6.612 18.150 0.680 1.00 82.19 91 VAL A O 1
ATOM 739 N N . LYS A 1 92 ? -7.463 17.721 -1.360 1.00 83.88 92 LYS A N 1
ATOM 740 C CA . LYS A 1 92 ? -8.758 17.209 -0.881 1.00 83.88 92 LYS A CA 1
ATOM 741 C C . LYS A 1 92 ? -8.572 15.940 -0.048 1.00 83.88 92 LYS A C 1
ATOM 743 O O . LYS A 1 92 ? -9.115 15.853 1.050 1.00 83.88 92 LYS A O 1
ATOM 748 N N . HIS A 1 93 ? -7.741 15.015 -0.528 1.00 82.50 93 HIS A N 1
ATOM 749 C CA . HIS A 1 93 ? -7.431 13.757 0.155 1.00 82.50 93 HIS A CA 1
ATOM 750 C C . HIS A 1 93 ? -6.681 13.981 1.469 1.00 82.50 93 HIS A C 1
ATOM 752 O O . HIS A 1 93 ? -6.971 13.338 2.475 1.00 82.50 93 HIS A O 1
ATOM 758 N N . ARG A 1 94 ? -5.747 14.940 1.496 1.00 79.56 94 ARG A N 1
ATOM 759 C CA . ARG A 1 94 ? -4.984 15.270 2.706 1.00 79.56 94 ARG A CA 1
ATOM 760 C C . ARG A 1 94 ? -5.884 15.684 3.873 1.00 79.56 94 ARG A C 1
ATOM 762 O O . ARG A 1 94 ? -5.621 15.279 5.000 1.00 79.56 94 ARG A O 1
ATOM 769 N N . LYS A 1 95 ? -6.915 16.500 3.625 1.00 75.94 95 LYS A N 1
ATOM 770 C CA . LYS A 1 95 ? -7.785 17.043 4.688 1.00 75.94 95 LYS A CA 1
ATOM 771 C C . LYS A 1 95 ? -8.534 15.955 5.458 1.00 75.94 95 LYS A C 1
ATOM 773 O O . LYS A 1 95 ? -8.806 16.127 6.640 1.00 75.94 95 LYS A O 1
ATOM 778 N N . THR A 1 96 ? -8.866 14.856 4.791 1.00 79.69 96 THR A N 1
ATOM 779 C CA . THR A 1 96 ? -9.629 13.741 5.362 1.00 79.69 96 THR A CA 1
ATOM 780 C C . THR A 1 96 ? -8.748 12.582 5.822 1.00 79.69 96 THR A C 1
ATOM 782 O O . THR A 1 96 ? -9.250 11.654 6.455 1.00 79.69 96 THR A O 1
ATOM 785 N N . PHE A 1 97 ? -7.451 12.602 5.503 1.00 80.69 97 PHE A N 1
ATOM 786 C CA . PHE A 1 97 ? -6.554 11.501 5.825 1.00 80.69 97 PHE A CA 1
ATOM 787 C C . PHE A 1 97 ? -6.205 11.490 7.323 1.00 80.69 97 PHE A C 1
ATOM 789 O O . PHE A 1 97 ? -5.878 12.541 7.885 1.00 80.69 97 PHE A O 1
ATOM 796 N N . PRO A 1 98 ? -6.259 10.324 7.996 1.00 80.88 98 PRO A N 1
ATOM 797 C CA . PRO A 1 98 ? -5.934 10.237 9.411 1.00 80.88 98 PRO A CA 1
ATOM 798 C C . PRO A 1 98 ? -4.473 10.613 9.660 1.00 80.88 98 PRO A C 1
ATOM 800 O O . PRO A 1 98 ? -3.583 10.278 8.881 1.00 80.88 98 PRO A O 1
ATOM 803 N N . ASN A 1 99 ? -4.226 11.274 10.788 1.00 81.19 99 ASN A N 1
ATOM 804 C CA . ASN A 1 99 ? -2.881 11.527 11.283 1.00 81.19 99 ASN A CA 1
ATOM 805 C C . ASN A 1 99 ? -2.634 10.631 12.490 1.00 81.19 99 ASN A C 1
ATOM 807 O O . ASN A 1 99 ? -3.469 10.565 13.393 1.00 81.19 99 ASN A O 1
ATOM 811 N N . CYS A 1 100 ? -1.477 9.976 12.532 1.00 83.81 100 CYS A N 1
ATOM 812 C CA . CYS A 1 100 ? -1.061 9.307 13.752 1.00 83.81 100 CYS A CA 1
ATOM 813 C C . CYS A 1 100 ? -0.508 10.335 14.750 1.00 83.81 100 CYS A C 1
ATOM 815 O O . CYS A 1 100 ? 0.203 11.268 14.373 1.00 83.81 100 CYS A O 1
ATOM 817 N N . THR A 1 101 ? -0.829 10.155 16.028 1.00 82.25 101 THR A N 1
ATOM 818 C CA . THR A 1 101 ? -0.400 11.015 17.140 1.00 82.25 101 THR A CA 1
ATOM 819 C C . THR A 1 101 ? 0.928 10.571 17.765 1.00 82.25 101 THR A C 1
ATOM 821 O O . THR A 1 101 ? 1.406 11.201 18.710 1.00 82.25 101 THR A O 1
ATOM 824 N N . CYS A 1 102 ? 1.551 9.500 17.258 1.00 81.06 102 CYS A N 1
ATOM 825 C CA . CYS A 1 102 ? 2.807 8.983 17.792 1.00 81.06 102 CYS A CA 1
ATOM 826 C C . CYS A 1 102 ? 3.984 9.942 17.531 1.00 81.06 102 CYS A C 1
ATOM 828 O O . CYS A 1 102 ? 4.016 10.690 16.556 1.00 81.06 102 CYS A O 1
ATOM 830 N N . LYS A 1 103 ? 5.026 9.889 18.372 1.00 73.25 103 LYS A N 1
ATOM 831 C CA . LYS A 1 103 ? 6.227 10.737 18.204 1.00 73.25 103 LYS A CA 1
ATOM 832 C C . LYS A 1 103 ? 7.009 10.449 16.912 1.00 73.25 103 LYS A C 1
ATOM 834 O O . LYS A 1 103 ? 7.805 11.291 16.501 1.00 73.25 103 LYS A O 1
ATOM 839 N N . GLN A 1 104 ? 6.805 9.272 16.316 1.00 65.12 104 GLN A N 1
ATOM 840 C CA . GLN A 1 104 ? 7.426 8.827 15.062 1.00 65.12 104 GLN A CA 1
ATOM 841 C C . GLN A 1 104 ? 6.688 9.378 13.828 1.00 65.12 104 GLN A C 1
ATOM 843 O O . GLN A 1 104 ? 7.280 9.511 12.761 1.00 65.12 104 GLN A O 1
ATOM 848 N N . SER A 1 105 ? 5.425 9.783 13.993 1.00 62.22 105 SER A N 1
ATOM 849 C CA . SER A 1 105 ? 4.613 10.504 13.012 1.00 62.22 105 SER A CA 1
ATOM 850 C C . SER A 1 105 ? 5.049 11.974 12.969 1.00 62.22 105 SER A C 1
ATOM 852 O O . SER A 1 105 ? 4.365 12.875 13.456 1.00 62.22 105 SER A O 1
ATOM 854 N N . LYS A 1 106 ? 6.258 12.250 12.462 1.00 55.78 106 LYS A N 1
ATOM 855 C CA . LYS A 1 106 ? 6.744 13.627 12.291 1.00 55.78 106 LYS A CA 1
ATOM 856 C C . LYS A 1 106 ? 6.747 14.070 10.828 1.00 55.78 106 LYS A C 1
ATOM 858 O O . LYS A 1 106 ? 7.325 13.427 9.962 1.00 55.78 106 LYS A O 1
ATOM 863 N N . ASN A 1 107 ? 6.172 15.266 10.662 1.00 56.94 107 ASN A N 1
ATOM 864 C CA . ASN A 1 107 ? 6.271 16.243 9.571 1.00 56.94 107 ASN A CA 1
ATOM 865 C C . ASN A 1 107 ? 5.356 16.101 8.341 1.00 56.94 107 ASN A C 1
ATOM 867 O O . ASN A 1 107 ? 5.813 16.060 7.206 1.00 56.94 107 ASN A O 1
ATOM 871 N N . LEU A 1 108 ? 4.043 16.253 8.567 1.00 51.88 108 LEU A N 1
ATOM 872 C CA . LEU A 1 108 ? 3.089 16.763 7.558 1.00 51.88 108 LEU A CA 1
ATOM 873 C C . LEU A 1 108 ? 2.828 18.285 7.661 1.00 51.88 108 LEU A C 1
ATOM 875 O O . LEU A 1 108 ? 2.081 18.837 6.848 1.00 51.88 108 LEU A O 1
ATOM 879 N N . LYS A 1 109 ? 3.424 18.976 8.649 1.00 49.50 109 LYS A N 1
ATOM 880 C CA . LYS A 1 109 ? 3.238 20.427 8.865 1.00 49.50 109 LYS A CA 1
ATOM 881 C C . LYS A 1 109 ? 3.845 21.276 7.738 1.00 49.50 109 LYS A C 1
ATOM 883 O O . LYS A 1 109 ? 3.163 22.153 7.223 1.00 49.50 109 LYS A O 1
ATOM 888 N N . ALA A 1 110 ? 5.043 20.924 7.266 1.00 51.03 110 ALA A N 1
ATOM 889 C CA . ALA A 1 110 ? 5.757 21.674 6.225 1.00 51.03 110 ALA A CA 1
ATOM 890 C C . ALA A 1 110 ? 5.023 21.723 4.864 1.00 51.03 110 ALA A C 1
ATOM 892 O O . ALA A 1 110 ? 5.190 22.666 4.097 1.00 51.03 110 ALA A O 1
ATOM 893 N N . ILE A 1 111 ? 4.181 20.727 4.559 1.00 53.19 111 ILE A N 1
ATOM 894 C CA . ILE A 1 111 ? 3.383 20.698 3.322 1.00 53.19 111 ILE A CA 1
ATO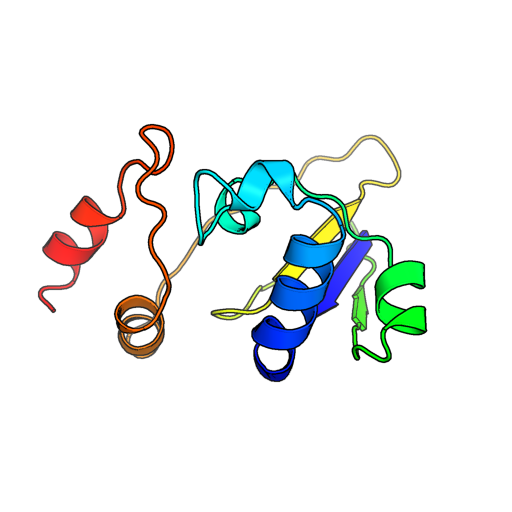M 895 C C . ILE A 1 111 ? 2.170 21.640 3.431 1.00 53.19 111 ILE A C 1
ATOM 897 O O . ILE A 1 111 ? 1.826 22.296 2.455 1.00 53.19 111 ILE A O 1
ATOM 901 N N . ALA A 1 112 ? 1.550 21.769 4.613 1.00 52.19 112 ALA A N 1
ATOM 902 C CA . ALA A 1 112 ? 0.424 22.693 4.830 1.00 52.19 112 ALA A CA 1
ATOM 903 C C . ALA A 1 112 ? 0.812 24.140 4.513 1.00 52.19 112 ALA A C 1
ATOM 905 O O . ALA A 1 112 ? 0.121 24.841 3.781 1.00 52.19 112 ALA A O 1
ATOM 906 N N . GLU A 1 113 ? 1.957 24.549 5.052 1.00 55.09 113 GLU A N 1
ATOM 907 C CA . GLU A 1 113 ? 2.473 25.910 4.943 1.00 55.09 113 GLU A CA 1
ATOM 908 C C . GLU A 1 113 ? 2.862 26.250 3.497 1.00 55.09 113 GLU A C 1
ATOM 910 O O . GLU A 1 113 ? 2.664 27.379 3.051 1.00 55.09 113 GLU A O 1
ATOM 915 N N . ARG A 1 114 ? 3.342 2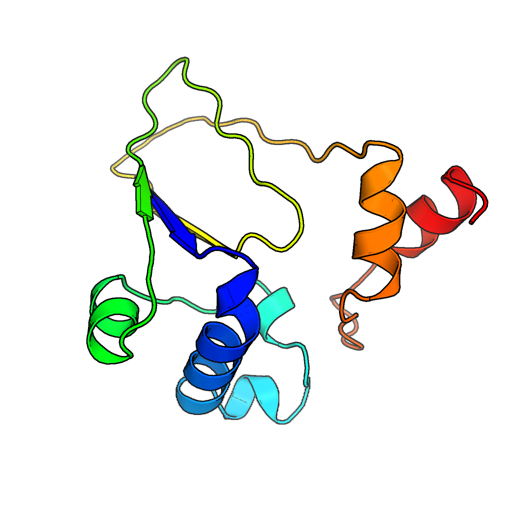5.257 2.731 1.00 59.69 114 ARG A N 1
ATOM 916 C CA . ARG A 1 114 ? 3.748 25.423 1.328 1.00 59.69 114 ARG A CA 1
ATOM 917 C C . ARG A 1 114 ? 2.572 25.559 0.358 1.00 59.69 114 ARG A C 1
ATOM 919 O O . ARG A 1 114 ? 2.708 26.268 -0.633 1.00 59.69 114 ARG A O 1
ATOM 926 N N . PHE A 1 115 ? 1.441 24.907 0.628 1.00 58.09 115 PHE A N 1
ATOM 927 C CA . PHE A 1 115 ? 0.271 24.931 -0.261 1.00 58.09 115 PHE A CA 1
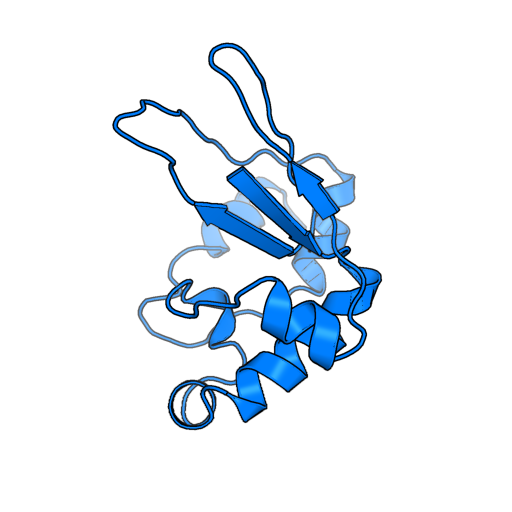ATOM 928 C C . PHE A 1 115 ? -0.817 25.940 0.149 1.00 58.09 115 PHE A C 1
ATOM 930 O O . PHE A 1 115 ? -1.797 26.062 -0.574 1.00 58.09 115 PHE A O 1
ATOM 937 N N . LYS A 1 116 ? -0.642 26.696 1.249 1.00 46.28 116 LYS A N 1
ATOM 938 C CA . LYS A 1 116 ? -1.576 27.742 1.730 1.00 46.28 116 LYS A CA 1
ATOM 939 C C . LYS A 1 116 ? -3.061 27.322 1.678 1.00 46.28 116 LYS A C 1
ATOM 941 O O . LYS A 1 116 ? -3.899 28.071 1.176 1.00 46.28 116 LYS A O 1
ATOM 946 N N . VAL A 1 117 ? -3.381 26.135 2.203 1.00 47.91 117 VAL A N 1
ATOM 947 C CA . VAL A 1 117 ? -4.767 25.667 2.417 1.00 47.91 117 VAL A CA 1
ATOM 948 C C . VAL A 1 117 ? -4.973 25.252 3.860 1.00 47.91 117 VAL A C 1
ATOM 950 O O . VAL A 1 117 ? -4.082 24.547 4.390 1.00 47.91 117 VAL A O 1
#

InterPro domains:
  IPR003347 JmjC domain [PF02373] (2-84)

Foldseek 3Di:
DKKKADLVCLVLVLVLQCVVCVVQCVVKVVSVVVVPDDDDVVSCVVSVGDIDDDDDDPPDDDDDDQSMDMDDDDPDDDDDDDDDDDDPVVVVSVVPDDQIPDPVRDDPPVVCVVVVD

Secondary structure (DSSP, 8-state):
-EEEE-GGGHHHHHHHHHHH-HHHHHH-TTGGGGS-----HHHHHHTT---EEE---TT----PPTT-EEEE--SSS----------TTHHHHHHHS----STT---SHHHHHHHT-

Sequence (117 aa):
MWVEVSYKHRKKVTALAEKKYPELYKDFPAADLHKNMVMLPQELLLANIPFRTLKQLPGDYVITLPEGLHFVINSGHSIAEATNYACDDWVKHRKTFPNCTCKQSKNLKAIAERFKV

pLDDT: mean 87.47, std 13.26, range [46.28, 97.94]

Organism: Daphnia pulex (NCBI:txid6669)